Protein AF-A0A914YP98-F1 (afdb_monomer_lite)

Organism: NCBI:txid310955

pLDDT: mean 85.26, std 6.64, range [60.38, 94.44]

Radius of gyration: 13.11 Å; chains: 1; bounding box: 31×19×33 Å

Secondary structure (DSSP, 8-state):
-HHHHHHHHHHTTTS-HHHHHHHHHHHHHHHHHHHHHHHHHHHT-TTHHHHHHHHHHHHHHHHHHHT-

Structure (mmCIF, N/CA/C/O backbone):
data_AF-A0A914YP98-F1
#
_entry.id   AF-A0A914YP98-F1
#
loop_
_atom_site.group_PDB
_atom_site.id
_atom_site.type_symbol
_atom_site.label_atom_id
_atom_site.label_alt_id
_atom_site.label_comp_id
_atom_site.label_asym_id
_atom_site.label_entity_id
_atom_site.label_seq_id
_atom_site.pdbx_PDB_ins_code
_atom_site.Cartn_x
_atom_site.Cartn_y
_atom_site.Cartn_z
_atom_site.occupancy
_atom_site.B_iso_or_equiv
_atom_site.auth_seq_id
_atom_site.auth_comp_id
_atom_site.auth_asym_id
_atom_site.auth_atom_id
_atom_site.pdbx_PDB_model_num
ATOM 1 N N . MET A 1 1 ? -10.194 -4.903 -4.470 1.00 60.38 1 MET A N 1
ATOM 2 C CA . MET A 1 1 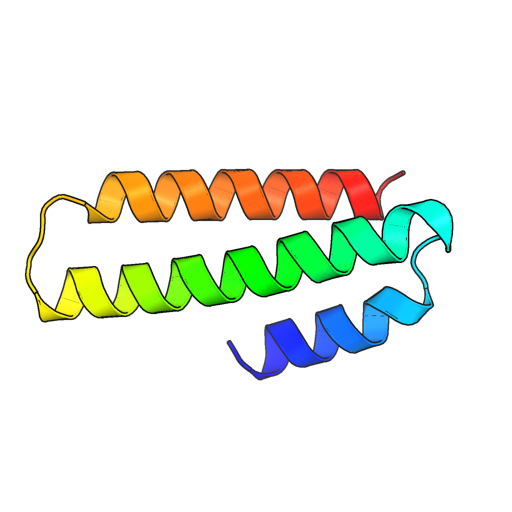? -8.795 -4.485 -4.216 1.00 60.38 1 MET A CA 1
ATOM 3 C C . MET A 1 1 ? -7.780 -5.334 -4.963 1.00 60.38 1 MET A C 1
ATOM 5 O O . MET A 1 1 ? -6.875 -4.744 -5.521 1.00 60.38 1 MET A O 1
ATOM 9 N N . GLN A 1 2 ? -7.963 -6.655 -5.073 1.00 66.50 2 GLN A N 1
ATOM 10 C CA . GLN A 1 2 ? -7.041 -7.534 -5.812 1.00 66.50 2 GLN A CA 1
ATOM 11 C C . GLN A 1 2 ? -6.767 -7.053 -7.249 1.00 66.50 2 GLN A C 1
ATOM 13 O O . GLN A 1 2 ? -5.625 -6.794 -7.590 1.00 66.50 2 GLN A O 1
ATOM 18 N N . ARG A 1 3 ? -7.818 -6.714 -8.016 1.00 76.31 3 ARG A N 1
ATOM 19 C CA . ARG A 1 3 ? -7.665 -6.126 -9.364 1.00 76.31 3 ARG A CA 1
ATOM 20 C C . ARG A 1 3 ? -6.819 -4.846 -9.408 1.00 76.31 3 ARG A C 1
ATOM 22 O O . ARG A 1 3 ? -6.040 -4.683 -10.332 1.00 76.31 3 ARG A O 1
ATOM 29 N N . PHE A 1 4 ? -6.970 -3.942 -8.437 1.00 75.56 4 PHE A N 1
ATOM 30 C CA . PHE A 1 4 ? -6.182 -2.703 -8.390 1.00 75.56 4 PHE A CA 1
ATOM 31 C C . PHE A 1 4 ? -4.708 -3.013 -8.128 1.00 75.56 4 PHE A C 1
ATOM 33 O O . PHE A 1 4 ? -3.842 -2.545 -8.858 1.00 75.56 4 PHE A O 1
ATOM 40 N N . HIS A 1 5 ? -4.435 -3.860 -7.134 1.00 78.75 5 HIS A N 1
ATOM 41 C CA . HIS A 1 5 ? -3.077 -4.274 -6.813 1.00 78.75 5 HIS A CA 1
ATOM 42 C C . HIS A 1 5 ? -2.412 -5.019 -7.979 1.00 78.75 5 HIS A C 1
ATOM 44 O O . HIS A 1 5 ? -1.268 -4.726 -8.308 1.00 78.75 5 HIS A O 1
ATOM 50 N N . ASP A 1 6 ? -3.134 -5.914 -8.657 1.00 80.19 6 ASP A N 1
ATOM 51 C CA . ASP A 1 6 ? -2.625 -6.658 -9.813 1.00 80.19 6 ASP A CA 1
ATOM 52 C C . ASP A 1 6 ? -2.293 -5.727 -10.990 1.00 80.19 6 ASP A C 1
ATOM 54 O O . ASP A 1 6 ? -1.211 -5.831 -11.571 1.00 80.19 6 ASP A O 1
ATOM 58 N N . ILE A 1 7 ? -3.168 -4.759 -11.294 1.00 82.06 7 ILE A N 1
ATOM 59 C CA . ILE A 1 7 ? -2.922 -3.740 -12.327 1.00 82.06 7 ILE A CA 1
ATOM 60 C C . ILE A 1 7 ? -1.690 -2.901 -11.973 1.00 82.06 7 ILE A C 1
ATOM 62 O O . ILE A 1 7 ? -0.801 -2.723 -12.805 1.00 82.06 7 ILE A O 1
ATOM 66 N N . CYS A 1 8 ? -1.596 -2.417 -10.733 1.00 82.62 8 CYS A N 1
ATOM 67 C CA . CYS A 1 8 ? -0.444 -1.643 -10.285 1.00 82.62 8 CYS A CA 1
ATOM 68 C C . CYS A 1 8 ? 0.847 -2.475 -10.302 1.00 82.62 8 CYS A C 1
ATOM 70 O O . CYS A 1 8 ? 1.896 -1.992 -10.716 1.00 82.62 8 CYS A O 1
ATOM 72 N N . LYS A 1 9 ? 0.789 -3.756 -9.933 1.00 82.44 9 LYS A N 1
ATOM 73 C CA . LYS A 1 9 ? 1.942 -4.660 -9.967 1.00 82.44 9 LYS A CA 1
ATOM 74 C C . LYS A 1 9 ? 2.468 -4.872 -11.388 1.00 82.44 9 LYS A C 1
ATOM 76 O O . LYS A 1 9 ? 3.682 -4.902 -11.564 1.00 82.44 9 LYS A O 1
ATOM 81 N N . ILE A 1 10 ? 1.583 -4.967 -12.383 1.00 84.88 10 ILE A N 1
ATOM 82 C CA . ILE A 1 10 ? 1.959 -4.993 -13.807 1.00 84.88 10 ILE A CA 1
ATOM 83 C C . ILE A 1 10 ? 2.562 -3.644 -14.216 1.00 84.88 10 ILE A C 1
ATOM 85 O O . ILE A 1 10 ? 3.609 -3.598 -14.857 1.00 84.88 10 ILE A O 1
ATOM 89 N N . TYR A 1 11 ? 1.954 -2.533 -13.788 1.00 83.19 11 TYR A N 1
ATOM 90 C CA . TYR A 1 11 ? 2.462 -1.192 -14.075 1.00 83.19 11 TYR A CA 1
ATOM 91 C C . TYR A 1 11 ? 3.865 -0.941 -13.500 1.00 83.19 11 TYR A C 1
ATOM 93 O O . TYR A 1 11 ? 4.633 -0.187 -14.092 1.00 83.19 11 TYR A O 1
ATOM 101 N N . ALA A 1 12 ? 4.249 -1.622 -12.413 1.00 83.94 12 ALA A N 1
ATOM 102 C CA . ALA A 1 12 ? 5.597 -1.555 -11.843 1.00 83.94 12 ALA A CA 1
ATOM 103 C C . ALA A 1 12 ? 6.711 -1.879 -12.854 1.00 83.94 12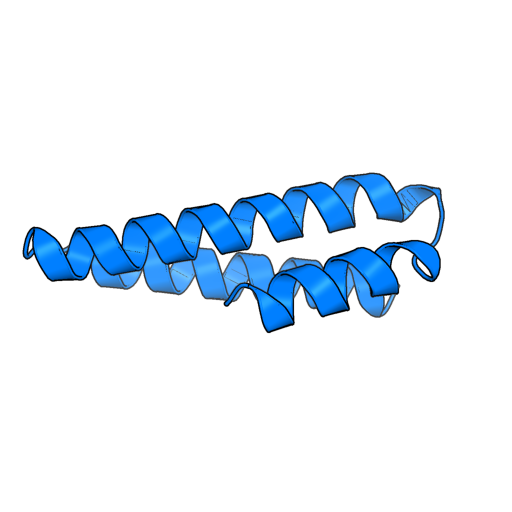 ALA A C 1
ATOM 105 O O . ALA A 1 12 ? 7.848 -1.456 -12.654 1.00 83.94 12 ALA A O 1
ATOM 106 N N . GLU A 1 13 ? 6.416 -2.635 -13.915 1.00 83.75 13 GLU A N 1
ATOM 107 C CA . GLU A 1 13 ? 7.371 -2.929 -14.988 1.00 83.75 13 GLU A CA 1
ATOM 108 C C . GLU A 1 13 ? 7.682 -1.703 -15.865 1.00 83.75 13 GLU A C 1
ATOM 110 O O . GLU A 1 13 ? 8.749 -1.655 -16.466 1.00 83.75 13 GLU A O 1
ATOM 115 N N . ASN A 1 14 ? 6.810 -0.689 -15.866 1.00 82.81 14 ASN A N 1
ATOM 116 C CA . ASN A 1 14 ? 6.989 0.578 -16.584 1.00 82.81 14 ASN A CA 1
ATOM 117 C C . ASN A 1 14 ? 7.577 1.700 -15.707 1.00 82.81 14 ASN A C 1
ATOM 119 O O . ASN A 1 14 ? 7.889 2.775 -16.210 1.00 82.81 14 ASN A O 1
ATOM 123 N N . ILE A 1 15 ? 7.720 1.475 -14.397 1.00 84.19 15 ILE A N 1
ATOM 124 C CA . ILE A 1 15 ? 8.357 2.426 -13.477 1.00 84.19 15 ILE A CA 1
ATOM 125 C C . ILE A 1 15 ? 9.876 2.357 -13.669 1.00 84.19 15 ILE A C 1
ATOM 127 O O . ILE A 1 15 ? 10.438 1.272 -13.842 1.00 84.19 15 ILE A O 1
ATOM 131 N N . SER A 1 16 ? 10.562 3.500 -13.562 1.00 82.75 16 SER A N 1
ATOM 132 C CA . SER A 1 16 ? 12.025 3.531 -13.629 1.00 82.75 16 SER A CA 1
ATOM 133 C C . SER A 1 16 ? 12.660 2.561 -12.611 1.00 82.75 16 SER A C 1
ATOM 135 O O . SER A 1 16 ? 12.172 2.443 -11.479 1.00 82.75 16 SER A O 1
ATOM 137 N N . PRO A 1 17 ? 13.763 1.867 -12.956 1.00 82.06 17 PRO A N 1
ATOM 138 C CA . PRO A 1 17 ? 14.357 0.843 -12.091 1.00 82.06 17 PRO A CA 1
ATOM 139 C C . PRO A 1 17 ? 14.659 1.340 -10.671 1.00 82.06 17 PRO A C 1
ATOM 141 O O . PRO A 1 17 ? 14.428 0.623 -9.699 1.00 82.06 17 PRO A O 1
ATOM 144 N N . HIS A 1 18 ? 15.095 2.597 -10.552 1.00 82.50 18 HIS A N 1
ATOM 145 C CA . HIS A 1 18 ? 15.382 3.259 -9.279 1.00 82.50 18 HIS A CA 1
ATOM 146 C C . HIS A 1 18 ? 14.131 3.412 -8.396 1.00 82.50 18 HIS A C 1
ATOM 148 O O . HIS A 1 18 ? 14.184 3.256 -7.177 1.00 82.50 18 HIS A O 1
ATOM 154 N N . SER A 1 19 ? 12.983 3.711 -8.999 1.00 86.50 19 SER A N 1
ATOM 155 C CA . SER A 1 19 ? 11.724 3.955 -8.291 1.00 86.50 19 SER A CA 1
ATOM 156 C C . SER A 1 19 ? 10.891 2.687 -8.071 1.00 86.50 19 SER A C 1
ATOM 158 O O . SER A 1 19 ? 9.995 2.679 -7.227 1.00 86.50 19 SER A O 1
ATOM 160 N N . LYS A 1 20 ? 11.191 1.595 -8.787 1.00 87.06 20 LYS A N 1
ATOM 161 C CA . LYS A 1 20 ? 10.419 0.340 -8.782 1.00 87.06 20 LYS A CA 1
ATOM 162 C C . LYS A 1 20 ? 10.310 -0.303 -7.399 1.00 87.06 20 LYS A C 1
ATOM 164 O O . LYS A 1 20 ? 9.238 -0.783 -7.029 1.00 87.06 20 LYS A O 1
ATOM 169 N N . PHE A 1 21 ? 11.392 -0.289 -6.618 1.00 89.12 21 PHE A N 1
ATOM 170 C CA . PHE A 1 21 ? 11.380 -0.808 -5.246 1.00 89.12 21 PHE A CA 1
ATOM 171 C C . PHE A 1 21 ? 10.424 -0.005 -4.355 1.00 89.12 21 PHE A C 1
ATOM 173 O O . PHE A 1 21 ? 9.524 -0.575 -3.738 1.00 89.12 21 PHE A O 1
ATOM 180 N N . ARG A 1 22 ? 10.560 1.327 -4.364 1.00 88.75 22 ARG A N 1
ATOM 181 C CA . ARG A 1 22 ? 9.702 2.233 -3.590 1.00 88.75 22 ARG A CA 1
ATOM 182 C C . ARG A 1 22 ? 8.237 2.131 -4.013 1.00 88.75 22 ARG A C 1
ATOM 184 O O . ARG A 1 22 ? 7.353 2.127 -3.165 1.00 88.75 22 ARG A O 1
ATOM 191 N N . TYR A 1 23 ? 7.975 2.007 -5.309 1.00 90.06 23 TYR A N 1
ATOM 192 C CA . TYR A 1 23 ? 6.630 1.802 -5.835 1.00 90.06 23 TYR A CA 1
ATOM 193 C C . TYR A 1 23 ? 5.991 0.517 -5.284 1.00 90.06 23 TYR A C 1
ATOM 195 O O . TYR A 1 23 ? 4.887 0.560 -4.747 1.00 90.06 23 TYR A O 1
ATOM 203 N N . ARG A 1 24 ? 6.708 -0.616 -5.336 1.00 90.06 24 ARG A N 1
ATOM 204 C CA . ARG A 1 24 ? 6.231 -1.900 -4.788 1.00 90.06 24 ARG A CA 1
ATOM 205 C C . ARG A 1 24 ? 6.002 -1.842 -3.276 1.00 90.06 24 ARG A C 1
ATOM 207 O O . ARG A 1 24 ? 5.011 -2.379 -2.792 1.00 90.06 24 ARG A O 1
ATOM 214 N N . GLU A 1 25 ? 6.879 -1.172 -2.534 1.00 91.44 25 GLU A N 1
ATOM 215 C CA . GLU A 1 25 ? 6.705 -0.957 -1.093 1.00 91.44 25 GLU A CA 1
ATOM 216 C C . GLU A 1 25 ? 5.410 -0.187 -0.787 1.00 91.44 25 GLU A C 1
ATOM 218 O O . GLU A 1 25 ? 4.627 -0.596 0.073 1.00 91.44 25 GLU A O 1
ATOM 223 N N . LEU A 1 26 ? 5.145 0.895 -1.524 1.00 91.88 26 LEU A N 1
ATOM 224 C CA . LEU A 1 26 ? 3.922 1.681 -1.364 1.00 91.88 26 LEU A CA 1
ATOM 225 C C . LEU A 1 26 ? 2.662 0.876 -1.731 1.00 91.88 26 LEU A C 1
ATOM 227 O O . LEU A 1 26 ? 1.639 1.024 -1.061 1.00 91.88 26 LEU A O 1
ATOM 231 N N . LEU A 1 27 ? 2.736 -0.014 -2.729 1.00 91.62 27 LEU A N 1
ATOM 232 C CA . LEU A 1 27 ? 1.639 -0.932 -3.062 1.00 91.62 27 LEU A CA 1
ATOM 233 C C . LEU A 1 27 ? 1.336 -1.933 -1.938 1.00 91.62 27 LEU A C 1
ATOM 235 O O . LEU A 1 27 ? 0.177 -2.137 -1.580 1.00 91.62 27 LEU A O 1
ATOM 239 N N . ASN A 1 28 ? 2.362 -2.508 -1.315 1.00 91.88 28 ASN A N 1
ATOM 240 C CA . ASN A 1 28 ? 2.156 -3.384 -0.158 1.00 91.88 28 ASN A CA 1
ATOM 241 C C . ASN A 1 28 ? 1.555 -2.607 1.026 1.00 91.88 28 ASN A C 1
ATOM 243 O O . ASN A 1 28 ? 0.701 -3.112 1.758 1.00 91.88 28 ASN A O 1
ATOM 247 N N . ARG A 1 29 ? 1.971 -1.347 1.206 1.00 91.88 29 ARG A N 1
ATOM 248 C CA . ARG A 1 29 ? 1.464 -0.484 2.276 1.00 91.88 29 ARG A CA 1
ATOM 249 C C . ARG A 1 29 ? -0.014 -0.137 2.084 1.00 91.88 29 ARG A C 1
ATOM 251 O O . ARG A 1 29 ? -0.759 -0.188 3.058 1.00 91.88 29 ARG A O 1
ATOM 258 N N . ILE A 1 30 ? -0.470 0.130 0.855 1.00 90.88 30 ILE A N 1
ATOM 259 C CA . ILE A 1 30 ? -1.899 0.385 0.606 1.00 90.88 30 ILE A CA 1
ATOM 260 C C . ILE A 1 30 ? -2.758 -0.869 0.832 1.00 90.88 30 ILE A C 1
ATOM 262 O O . ILE A 1 30 ? -3.866 -0.756 1.358 1.00 90.88 30 ILE A O 1
ATOM 266 N N . GLU A 1 31 ? -2.255 -2.072 0.526 1.00 90.25 31 GLU A N 1
ATOM 267 C CA . GLU A 1 31 ? -2.955 -3.312 0.888 1.00 90.25 31 GLU A CA 1
ATOM 268 C C . GLU A 1 31 ? -3.097 -3.469 2.404 1.00 90.25 31 GLU A C 1
ATOM 270 O O . GLU A 1 31 ? -4.175 -3.831 2.884 1.00 90.25 31 GLU A O 1
ATOM 275 N N . SER A 1 32 ? -2.036 -3.168 3.157 1.00 90.88 32 SER A N 1
ATOM 276 C CA . SER A 1 32 ? -2.064 -3.187 4.622 1.00 90.88 32 SER A CA 1
ATOM 277 C C . SER A 1 32 ? -3.100 -2.205 5.174 1.00 90.88 32 SER A C 1
ATOM 279 O O . SER A 1 32 ? -3.942 -2.595 5.982 1.00 9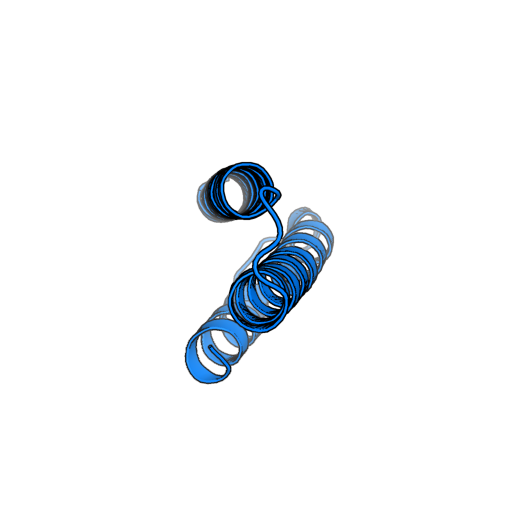0.88 32 SER A O 1
ATOM 281 N N . ASN A 1 33 ? -3.124 -0.968 4.665 1.00 89.06 33 ASN A N 1
ATOM 282 C CA . ASN A 1 33 ? -4.088 0.049 5.093 1.00 89.06 33 ASN A CA 1
ATOM 283 C C . ASN A 1 33 ? -5.532 -0.390 4.809 1.00 89.06 33 ASN A C 1
ATOM 285 O O . ASN A 1 33 ? -6.409 -0.214 5.648 1.00 89.06 33 ASN A O 1
ATOM 289 N N . VAL A 1 34 ? -5.795 -1.045 3.673 1.00 88.81 34 VAL A N 1
ATOM 290 C CA . VAL A 1 34 ? -7.127 -1.606 3.398 1.00 88.81 34 VAL A CA 1
ATOM 291 C C . VAL A 1 34 ? -7.491 -2.737 4.353 1.00 88.81 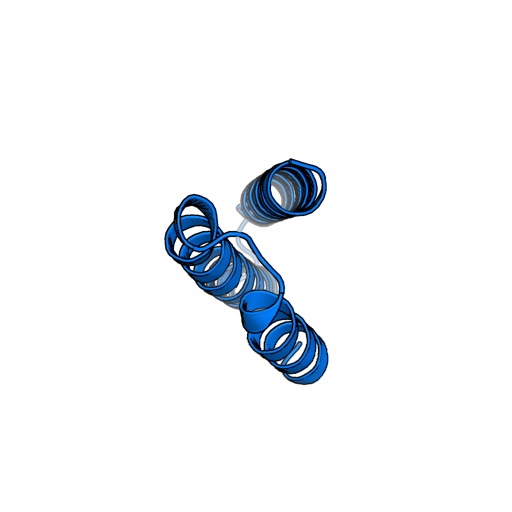34 VAL A C 1
ATOM 293 O O . VAL A 1 34 ? -8.651 -2.833 4.757 1.00 88.81 34 VAL A O 1
ATOM 296 N N . ARG A 1 35 ? -6.547 -3.613 4.713 1.00 89.62 35 ARG A N 1
ATOM 297 C CA . ARG A 1 35 ? -6.806 -4.656 5.719 1.00 89.62 35 ARG A CA 1
ATOM 298 C C . ARG A 1 35 ? -7.132 -4.030 7.073 1.00 89.62 35 ARG A C 1
ATOM 300 O O . ARG A 1 35 ? -8.104 -4.446 7.694 1.00 89.62 35 ARG A O 1
ATOM 307 N N . GLN A 1 36 ? -6.391 -2.998 7.473 1.00 87.94 36 GLN A N 1
ATOM 308 C CA . GLN A 1 36 ? -6.651 -2.245 8.700 1.00 87.94 36 GLN A CA 1
ATOM 309 C C . GLN A 1 36 ? -8.012 -1.549 8.672 1.00 87.94 36 GLN A C 1
ATOM 311 O O . GLN A 1 36 ? -8.746 -1.645 9.647 1.00 87.94 36 GLN A O 1
ATOM 316 N N . LEU A 1 37 ? -8.400 -0.924 7.557 1.00 87.25 37 LEU A N 1
ATOM 317 C CA . LEU A 1 37 ? -9.725 -0.315 7.401 1.00 87.25 37 LEU A CA 1
ATOM 318 C C . LEU A 1 37 ? -10.846 -1.352 7.548 1.00 87.25 37 LEU A C 1
ATOM 320 O O . LEU A 1 37 ? -11.794 -1.133 8.295 1.00 87.25 37 LEU A O 1
ATOM 324 N N . ARG A 1 38 ? -10.714 -2.522 6.907 1.00 88.50 38 ARG A N 1
ATOM 325 C CA . ARG A 1 38 ? -11.675 -3.631 7.079 1.00 88.50 38 ARG A CA 1
ATOM 326 C C . ARG A 1 38 ? -11.753 -4.102 8.528 1.00 88.50 38 ARG A C 1
ATOM 328 O O . ARG A 1 38 ? -12.835 -4.449 8.990 1.00 88.50 38 ARG A O 1
ATOM 335 N N . GLN A 1 39 ? -10.621 -4.119 9.226 1.00 87.00 39 GLN A N 1
ATOM 336 C CA . GLN A 1 39 ? -10.566 -4.499 10.630 1.00 87.00 39 GLN A CA 1
ATOM 337 C C . GLN A 1 39 ? -11.213 -3.439 11.525 1.00 87.00 39 GLN A C 1
ATOM 339 O O . GLN A 1 39 ? -12.007 -3.816 12.375 1.00 87.00 39 GLN A O 1
ATOM 344 N N . CYS A 1 40 ? -10.977 -2.144 11.279 1.00 86.25 40 CYS A N 1
ATOM 345 C CA . CYS A 1 40 ? -11.606 -1.049 12.027 1.00 86.25 40 CYS A CA 1
ATOM 346 C C . CYS A 1 40 ? -13.134 -1.121 11.958 1.00 86.25 40 CYS A C 1
ATOM 348 O O . CYS A 1 40 ? -13.798 -0.980 12.981 1.00 86.25 40 CYS A O 1
ATOM 350 N N . VAL A 1 41 ? -13.675 -1.416 10.769 1.00 82.00 41 VAL A N 1
ATOM 351 C CA . VAL A 1 41 ? -15.116 -1.628 10.566 1.00 82.00 41 VAL A CA 1
ATOM 352 C C . VAL A 1 41 ? -15.623 -2.831 11.367 1.00 82.00 41 VAL A C 1
ATOM 354 O O . VAL A 1 41 ? -16.704 -2.770 11.938 1.00 82.00 41 VAL A O 1
ATOM 357 N N . ALA A 1 42 ? -14.850 -3.919 11.434 1.00 83.62 42 ALA A N 1
ATOM 358 C CA . ALA A 1 42 ? -15.234 -5.125 12.167 1.00 83.62 42 ALA A CA 1
ATOM 359 C C . ALA A 1 42 ? -15.125 -4.976 13.697 1.00 83.62 42 ALA A C 1
ATOM 361 O O . ALA A 1 42 ? -15.867 -5.631 14.422 1.00 83.62 42 ALA A O 1
ATOM 362 N N . THR A 1 43 ? -14.197 -4.151 14.192 1.00 86.88 43 THR A N 1
ATOM 363 C CA . THR A 1 43 ? -13.917 -3.988 15.629 1.00 86.88 43 THR A CA 1
ATOM 364 C C . THR A 1 43 ? -14.474 -2.698 16.232 1.00 86.88 43 THR A C 1
ATOM 366 O O . THR A 1 43 ? -14.272 -2.478 17.422 1.00 86.88 43 THR A O 1
ATOM 369 N N . HIS A 1 44 ? -15.153 -1.852 15.445 1.00 74.94 44 HIS A N 1
ATOM 370 C CA . HIS A 1 44 ? -15.689 -0.544 15.860 1.00 74.94 44 HIS A CA 1
ATOM 371 C C . HIS A 1 44 ? -14.668 0.329 16.609 1.00 74.94 44 HIS A C 1
ATOM 373 O O . HIS A 1 44 ? -14.970 0.963 17.616 1.00 74.94 44 HIS A O 1
ATOM 379 N N . THR A 1 45 ? -13.426 0.327 16.137 1.00 74.88 45 THR A N 1
ATOM 380 C CA . THR A 1 45 ? -12.339 1.118 16.725 1.00 74.88 45 THR A CA 1
ATOM 381 C C . THR A 1 45 ? -12.273 2.499 16.075 1.00 74.88 45 THR A C 1
ATOM 383 O O . THR A 1 45 ? -12.209 2.577 14.849 1.00 74.88 45 THR A O 1
ATOM 386 N N . ASP A 1 46 ? -12.146 3.565 16.874 1.00 74.94 46 ASP A N 1
ATOM 387 C CA . ASP A 1 46 ? -12.015 4.976 16.433 1.00 74.94 46 ASP A CA 1
ATOM 388 C C . ASP A 1 46 ? -10.743 5.285 15.605 1.00 74.94 46 ASP A C 1
ATOM 390 O O . ASP A 1 46 ? -10.424 6.431 15.289 1.00 74.94 46 ASP A O 1
ATOM 394 N N . SER A 1 47 ? -9.979 4.263 15.223 1.00 77.56 47 SER A N 1
ATOM 395 C CA . SER A 1 47 ? -8.789 4.367 14.378 1.00 77.56 47 SER A CA 1
ATOM 396 C C . SER A 1 47 ? -9.089 4.494 12.879 1.00 77.56 47 SER A C 1
ATOM 398 O O . SER A 1 47 ? -8.148 4.631 12.095 1.00 77.56 47 SER A O 1
ATOM 400 N N . GLU A 1 48 ? -10.360 4.469 12.462 1.00 81.69 48 GLU A N 1
ATOM 401 C CA . GLU A 1 48 ? -10.772 4.564 11.053 1.00 81.69 48 GLU A CA 1
ATOM 402 C C . GLU A 1 48 ? -10.221 5.823 10.369 1.00 81.69 48 GLU A C 1
ATOM 404 O O . GLU A 1 48 ? -9.577 5.729 9.324 1.00 81.69 48 GLU A O 1
ATOM 409 N N . THR A 1 49 ? -10.377 6.991 10.998 1.00 85.12 49 THR A N 1
ATOM 410 C CA . THR A 1 49 ? -9.917 8.281 10.456 1.00 85.12 49 THR A CA 1
ATOM 411 C C . THR A 1 49 ? -8.406 8.295 10.222 1.00 85.12 49 THR A C 1
ATOM 413 O O . THR A 1 49 ? -7.919 8.830 9.222 1.00 85.12 49 THR A O 1
ATOM 416 N N . LYS A 1 50 ? -7.645 7.661 11.122 1.00 86.81 50 LYS A N 1
ATOM 417 C CA . LYS A 1 50 ? -6.190 7.534 10.995 1.00 86.81 50 LYS A CA 1
ATOM 418 C C . LYS A 1 50 ? -5.819 6.602 9.843 1.00 86.81 50 LYS A C 1
ATOM 420 O O . LYS A 1 50 ? -5.012 6.978 9.000 1.00 86.81 50 LYS A O 1
ATOM 425 N N . ALA A 1 51 ? -6.442 5.426 9.771 1.00 85.44 51 ALA A N 1
ATOM 426 C CA . ALA A 1 51 ? -6.196 4.465 8.698 1.00 85.44 51 ALA A CA 1
ATOM 427 C C . ALA A 1 51 ? -6.566 5.034 7.313 1.00 85.44 51 ALA A C 1
ATOM 429 O O . ALA A 1 51 ? -5.873 4.768 6.328 1.00 85.44 51 ALA A O 1
ATOM 430 N N . LEU A 1 52 ? -7.614 5.863 7.239 1.00 87.62 52 LEU A N 1
ATOM 431 C CA . LEU A 1 52 ? -8.015 6.563 6.020 1.00 87.62 52 LEU A CA 1
ATOM 432 C C . LEU A 1 52 ? -6.980 7.623 5.618 1.00 87.62 52 LEU A C 1
ATOM 434 O O . LEU A 1 52 ? -6.536 7.645 4.470 1.00 87.62 52 LEU A O 1
ATOM 438 N N . THR A 1 53 ? -6.522 8.432 6.577 1.00 91.38 53 THR A N 1
ATOM 439 C CA . THR A 1 53 ? -5.458 9.427 6.358 1.00 91.38 53 THR A CA 1
ATOM 440 C C . THR A 1 53 ? -4.170 8.764 5.852 1.00 91.38 53 THR A C 1
ATOM 442 O O . THR A 1 53 ? -3.566 9.218 4.8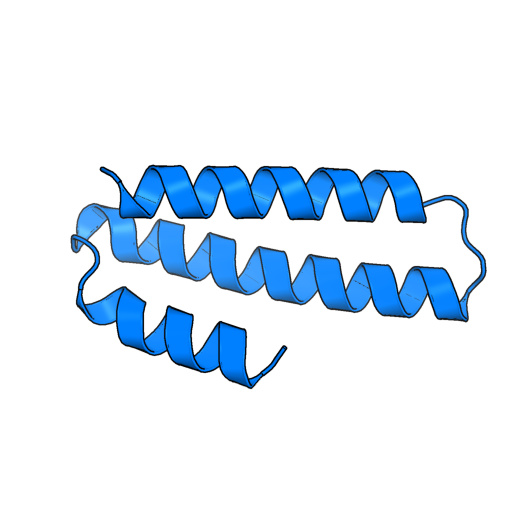78 1.00 91.38 53 THR A O 1
ATOM 445 N N . ASP A 1 54 ? -3.772 7.642 6.458 1.00 90.38 54 ASP A N 1
ATOM 446 C CA . ASP A 1 54 ? -2.579 6.887 6.061 1.00 90.38 54 ASP A CA 1
ATOM 447 C C . ASP A 1 54 ? -2.722 6.279 4.650 1.00 90.38 54 ASP A C 1
ATOM 449 O O . ASP A 1 54 ? -1.753 6.229 3.875 1.00 90.38 54 ASP A O 1
ATOM 453 N N . ALA A 1 55 ? -3.928 5.837 4.273 1.00 90.81 55 ALA A N 1
ATOM 454 C CA . ALA A 1 55 ? -4.238 5.369 2.923 1.00 90.81 55 ALA A CA 1
ATOM 455 C C . ALA A 1 55 ? -4.119 6.492 1.884 1.00 90.81 55 ALA A C 1
ATOM 457 O O . ALA A 1 55 ? -3.446 6.307 0.866 1.00 90.81 55 ALA A O 1
ATOM 458 N N . GLU A 1 56 ? -4.688 7.666 2.157 1.00 91.94 56 GLU A N 1
ATOM 459 C CA . GLU A 1 56 ? -4.593 8.827 1.269 1.00 91.94 56 GLU A CA 1
ATOM 460 C C . GLU A 1 56 ? -3.146 9.284 1.059 1.00 91.94 56 GLU A C 1
ATOM 462 O O . GLU A 1 56 ? -2.721 9.514 -0.077 1.00 91.94 56 GLU A O 1
ATOM 467 N N . GLN A 1 57 ? -2.354 9.375 2.131 1.00 94.44 57 GLN A N 1
ATOM 468 C CA . GLN A 1 57 ? -0.936 9.734 2.030 1.00 94.44 57 GLN A CA 1
ATOM 469 C C . GLN A 1 57 ? -0.149 8.717 1.198 1.00 94.44 57 GLN A C 1
ATOM 471 O O . GLN A 1 57 ? 0.676 9.092 0.362 1.00 94.44 57 GLN A O 1
ATOM 476 N N . THR A 1 58 ? -0.430 7.425 1.378 1.00 92.62 58 THR A N 1
ATOM 477 C CA . THR A 1 58 ? 0.213 6.359 0.599 1.00 92.62 58 THR A CA 1
ATOM 478 C C . THR A 1 58 ? -0.120 6.488 -0.889 1.00 92.62 58 THR A C 1
ATOM 480 O O . THR A 1 58 ? 0.786 6.421 -1.720 1.00 92.62 58 THR A O 1
ATOM 483 N N . LEU A 1 59 ? -1.381 6.758 -1.241 1.00 91.38 59 LEU A N 1
ATOM 484 C CA . LEU A 1 59 ? -1.796 6.995 -2.630 1.00 91.38 59 LEU A CA 1
ATOM 485 C C . LEU A 1 59 ? -1.120 8.231 -3.240 1.00 91.38 59 LEU A C 1
ATOM 487 O O . LEU A 1 59 ? -0.678 8.181 -4.389 1.00 91.38 59 LEU A O 1
ATOM 491 N N . ARG A 1 60 ? -0.964 9.320 -2.476 1.00 93.31 60 ARG A N 1
ATOM 492 C CA . ARG A 1 60 ? -0.218 10.509 -2.927 1.00 93.31 60 ARG A CA 1
ATOM 493 C C . ARG A 1 60 ? 1.241 10.186 -3.232 1.00 93.31 60 ARG A C 1
ATOM 495 O O . ARG A 1 60 ? 1.738 10.592 -4.279 1.00 93.31 60 ARG A O 1
ATOM 502 N N . HIS A 1 61 ? 1.911 9.418 -2.373 1.00 91.06 61 HIS A N 1
ATOM 503 C CA . HIS A 1 61 ? 3.283 8.977 -2.633 1.00 91.06 61 HIS A CA 1
ATOM 504 C C . HIS A 1 61 ? 3.380 8.077 -3.870 1.00 91.06 61 HIS A C 1
ATOM 506 O O . HIS A 1 61 ? 4.327 8.208 -4.640 1.00 91.06 61 HIS A O 1
ATOM 512 N N . ILE A 1 62 ? 2.399 7.197 -4.102 1.00 89.94 62 ILE A N 1
ATOM 513 C CA . ILE A 1 62 ? 2.344 6.380 -5.324 1.00 89.94 62 ILE A CA 1
ATOM 514 C C . ILE A 1 62 ? 2.265 7.285 -6.55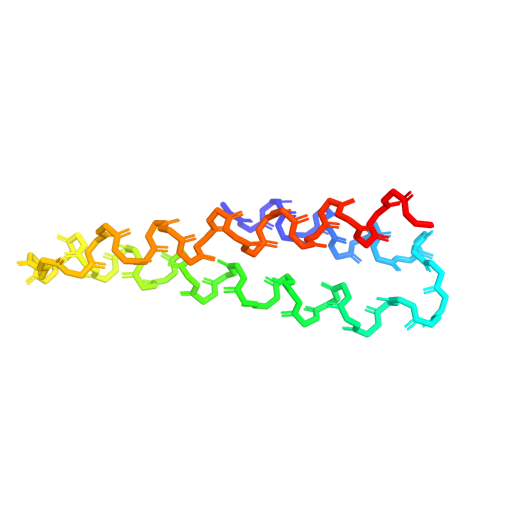5 1.00 89.94 62 ILE A C 1
ATOM 516 O O . ILE A 1 62 ? 3.064 7.126 -7.474 1.00 89.94 62 ILE A O 1
ATOM 520 N N . MET A 1 63 ? 1.365 8.273 -6.555 1.00 88.81 63 MET A N 1
ATOM 521 C CA . MET A 1 63 ? 1.243 9.227 -7.663 1.00 88.81 63 MET A CA 1
ATOM 522 C C . MET A 1 63 ? 2.528 10.025 -7.893 1.00 88.81 63 MET A C 1
ATOM 524 O O . MET A 1 63 ? 2.908 10.238 -9.038 1.00 88.81 63 MET A O 1
ATOM 528 N N . GLN A 1 64 ? 3.223 10.442 -6.833 1.00 88.94 64 GLN A N 1
ATOM 529 C CA . GLN A 1 64 ? 4.511 11.130 -6.965 1.00 88.94 64 GLN A CA 1
ATOM 530 C C . GLN A 1 64 ? 5.579 10.250 -7.609 1.00 88.94 64 GLN A C 1
ATOM 532 O O . GLN A 1 64 ? 6.388 10.754 -8.373 1.00 88.94 64 GLN A O 1
ATOM 537 N N . VAL A 1 65 ? 5.593 8.951 -7.304 1.00 87.56 65 VAL A N 1
ATOM 538 C CA . VAL A 1 65 ? 6.550 8.002 -7.885 1.00 87.56 65 VAL A CA 1
ATOM 539 C C . VAL A 1 65 ? 6.232 7.705 -9.352 1.00 87.56 65 VAL A C 1
ATOM 541 O O . VAL A 1 65 ? 7.157 7.513 -10.133 1.00 87.56 65 VAL A O 1
ATOM 544 N N . ILE A 1 66 ? 4.948 7.680 -9.725 1.00 85.38 66 ILE A N 1
ATOM 545 C CA . ILE A 1 66 ? 4.500 7.482 -11.112 1.00 85.38 66 ILE A CA 1
ATOM 546 C C . ILE A 1 66 ? 4.821 8.702 -11.986 1.00 85.38 66 ILE A C 1
ATOM 548 O O . ILE A 1 66 ? 5.256 8.536 -13.117 1.00 85.38 66 ILE A O 1
ATOM 552 N N . HIS A 1 67 ? 4.603 9.918 -11.479 1.00 80.94 67 HIS A N 1
ATOM 553 C CA . HIS A 1 67 ? 4.816 11.160 -12.235 1.00 80.94 67 HIS A CA 1
ATOM 554 C C . HIS A 1 67 ? 6.275 11.651 -12.246 1.00 80.94 67 HIS A C 1
ATOM 556 O O . HIS A 1 67 ? 6.519 12.790 -12.645 1.00 80.94 67 HIS A O 1
ATOM 562 N N . ARG A 1 68 ? 7.225 10.846 -11.758 1.00 66.00 68 ARG A N 1
ATOM 563 C CA . ARG A 1 68 ? 8.633 11.234 -11.629 1.00 66.00 68 ARG A CA 1
ATOM 564 C C . ARG A 1 68 ? 9.475 10.824 -12.825 1.00 66.00 68 ARG A C 1
ATOM 566 O O . ARG A 1 68 ? 9.281 9.689 -13.310 1.00 66.00 68 ARG A O 1
#

InterPro domains:
  IPR015015 F-actin binding [PF08919] (2-68)

Foldseek 3Di:
DVVVLVVQLVCLVVFDPVLSVVLVVLSVQLVVLVVVCVVCVVVVDPCNVVSVVSNVVSVVVNVVRVVD

Sequence (68 aa):
MQRFHDICKIYAENISPHSKFRYRELLNRIESNVRQLRQCVATHTDSETKALTDAEQTLRHIMQVIHR